Protein AF-A0AAV6ZI68-F1 (afdb_monomer)

pLDDT: mean 94.12, std 7.17, range [60.31, 98.38]

Sequence (70 aa):
MGALLKLTIIGVLLAALGERLVQFSHRINLFREIAPVDLPNCQLLKGIEYGAEDIEILPNGLAFISSVST

Structure (mmCIF, N/CA/C/O backbone):
data_AF-A0AAV6ZI68-F1
#
_entry.id   AF-A0AAV6ZI68-F1
#
loop_
_atom_site.group_PDB
_atom_site.id
_atom_site.type_symbol
_atom_site.label_atom_id
_atom_site.label_alt_id
_atom_site.label_comp_id
_atom_site.label_asym_id
_atom_site.label_entity_id
_atom_site.label_seq_id
_atom_site.pdbx_PDB_ins_code
_atom_site.Cartn_x
_atom_site.Cartn_y
_atom_site.Cartn_z
_atom_site.occupancy
_atom_site.B_iso_or_equiv
_atom_site.auth_seq_id
_atom_site.auth_comp_id
_atom_site.auth_asym_id
_atom_site.auth_atom_id
_atom_site.pdbx_PDB_model_num
ATOM 1 N N . MET A 1 1 ? -26.457 2.125 42.215 1.00 65.38 1 MET A N 1
ATOM 2 C CA . MET A 1 1 ? -26.922 2.418 40.835 1.00 65.38 1 MET A CA 1
ATOM 3 C C . MET A 1 1 ? -25.835 3.042 39.949 1.00 65.38 1 MET A C 1
ATOM 5 O O . MET A 1 1 ? -25.680 2.589 38.827 1.00 65.38 1 MET A O 1
ATOM 9 N N . GLY A 1 2 ? -25.025 4.003 40.423 1.00 81.31 2 GLY A N 1
ATOM 10 C CA . GLY A 1 2 ? -24.005 4.664 39.581 1.00 81.31 2 GLY A CA 1
ATOM 11 C C . GLY A 1 2 ? -22.835 3.793 39.087 1.00 81.31 2 GLY A C 1
ATOM 12 O O . GLY A 1 2 ? -22.282 4.072 38.029 1.00 81.31 2 GLY A O 1
ATOM 13 N N . ALA A 1 3 ? -22.460 2.727 39.803 1.00 88.19 3 ALA A N 1
ATOM 14 C CA . ALA A 1 3 ? -21.376 1.832 39.375 1.00 88.19 3 ALA A CA 1
ATOM 15 C C . ALA A 1 3 ? -21.734 1.029 38.110 1.00 88.19 3 AL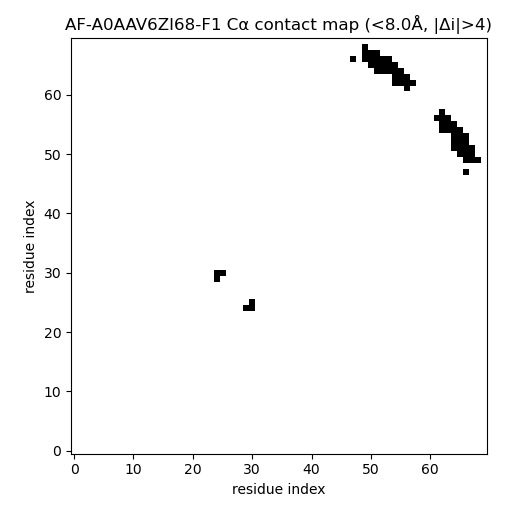A A C 1
ATOM 17 O O . ALA A 1 3 ? -20.926 0.940 37.191 1.00 88.19 3 ALA A O 1
ATOM 18 N N . LEU A 1 4 ? -22.968 0.519 38.031 1.00 92.69 4 LEU A N 1
ATOM 19 C CA . LEU A 1 4 ? -23.468 -0.204 36.857 1.00 92.69 4 LEU A CA 1
ATOM 20 C C . LEU A 1 4 ? -23.501 0.696 35.618 1.00 92.69 4 LEU A C 1
ATOM 22 O O . LEU A 1 4 ? -23.039 0.286 34.561 1.00 92.69 4 LEU A O 1
ATOM 26 N N . LEU A 1 5 ? -23.949 1.947 35.770 1.00 95.19 5 LEU A N 1
ATOM 27 C CA . LEU A 1 5 ? -23.981 2.912 34.670 1.00 95.19 5 LEU A CA 1
ATOM 28 C C . LEU A 1 5 ? -22.576 3.209 34.113 1.00 95.19 5 LEU A C 1
ATOM 30 O O . LEU A 1 5 ? -22.379 3.270 32.900 1.00 95.19 5 LEU A O 1
ATOM 34 N N . LYS A 1 6 ? -21.574 3.354 34.991 1.00 96.06 6 LYS A N 1
ATOM 35 C CA . LYS A 1 6 ? -20.177 3.555 34.571 1.00 96.06 6 LYS A CA 1
ATOM 36 C C . LYS A 1 6 ? -19.659 2.362 33.770 1.00 96.06 6 LYS A C 1
ATOM 38 O O . LYS A 1 6 ? -19.064 2.557 32.715 1.00 96.06 6 LYS A O 1
ATOM 43 N N . LEU A 1 7 ? -19.932 1.142 34.235 1.00 96.38 7 LEU A N 1
ATOM 44 C CA . LEU A 1 7 ? -19.543 -0.079 33.528 1.00 96.38 7 LEU A CA 1
ATOM 45 C C . LEU A 1 7 ? -20.219 -0.184 32.157 1.00 96.38 7 LEU A C 1
ATOM 47 O O . LEU A 1 7 ? -19.547 -0.505 31.180 1.00 96.38 7 LEU A O 1
ATOM 51 N N . THR A 1 8 ? -21.509 0.153 32.053 1.00 96.25 8 THR A N 1
ATOM 52 C CA . THR A 1 8 ? -22.208 0.140 30.759 1.00 96.25 8 THR A CA 1
ATOM 53 C C . THR A 1 8 ? -21.625 1.151 29.779 1.00 96.25 8 THR A C 1
ATOM 55 O O . THR A 1 8 ? -21.428 0.819 28.615 1.00 96.25 8 THR A O 1
ATOM 58 N N . ILE A 1 9 ? -21.283 2.360 30.238 1.00 97.62 9 ILE A N 1
ATOM 59 C CA . ILE A 1 9 ? -20.688 3.390 29.375 1.00 97.62 9 ILE A CA 1
ATOM 60 C C . ILE A 1 9 ? -19.319 2.932 28.863 1.00 97.62 9 ILE A C 1
ATOM 62 O O . ILE A 1 9 ? -19.047 3.039 27.670 1.00 97.62 9 ILE A O 1
ATOM 66 N N . ILE A 1 10 ? -18.481 2.371 29.739 1.00 98.00 10 ILE A N 1
ATOM 67 C CA . ILE A 1 10 ? -17.170 1.835 29.350 1.00 98.00 10 ILE A CA 1
ATOM 68 C C . ILE A 1 10 ? -17.332 0.716 28.315 1.00 98.00 10 ILE A C 1
ATOM 70 O O . ILE A 1 10 ? -16.641 0.724 27.299 1.00 98.00 10 ILE A O 1
ATOM 74 N N . GLY A 1 11 ? -18.271 -0.209 28.530 1.00 98.12 11 GLY A N 1
ATOM 75 C CA . GLY A 1 11 ? -18.549 -1.293 27.586 1.00 98.12 11 GLY A CA 1
ATOM 76 C C . GLY A 1 11 ? -18.968 -0.785 26.205 1.00 98.12 11 GLY A C 1
ATOM 77 O O . GLY A 1 11 ? -18.425 -1.235 25.199 1.00 98.12 11 GLY A O 1
ATOM 78 N N . VAL A 1 12 ? -19.874 0.198 26.151 1.00 98.31 12 VAL A N 1
ATOM 79 C CA . VAL A 1 12 ? -20.318 0.809 24.886 1.00 98.31 12 VAL A CA 1
ATOM 80 C C . VAL A 1 12 ? -19.161 1.504 24.167 1.00 98.31 12 VAL A C 1
ATOM 82 O O . VAL A 1 12 ? -19.008 1.334 22.959 1.00 98.31 12 VAL A O 1
ATOM 85 N N . LEU A 1 13 ? -18.316 2.245 24.890 1.00 98.31 13 LEU A N 1
ATOM 86 C CA . LEU A 1 13 ? -17.158 2.923 24.300 1.00 98.31 13 LEU A CA 1
ATOM 87 C C . LEU A 1 13 ? -16.139 1.932 23.730 1.00 98.31 13 LEU A C 1
ATOM 89 O O . LEU A 1 13 ? -15.655 2.129 22.617 1.00 98.31 13 LEU A O 1
ATOM 93 N N . LEU A 1 14 ? -15.836 0.857 24.461 1.00 98.38 14 LEU A N 1
ATOM 94 C CA . LEU A 1 14 ? -14.917 -0.181 23.993 1.00 98.38 14 LEU A CA 1
ATOM 95 C C . LEU A 1 14 ? -15.470 -0.919 22.771 1.00 98.38 14 LEU A C 1
ATOM 97 O O . LEU A 1 14 ? -14.723 -1.157 21.824 1.00 98.38 14 LEU A O 1
ATOM 101 N N . ALA A 1 15 ? -16.768 -1.233 22.758 1.00 98.12 15 ALA A N 1
ATOM 102 C CA . ALA A 1 15 ? -17.414 -1.861 21.609 1.00 98.12 15 ALA A CA 1
ATOM 103 C C . ALA A 1 15 ? -17.367 -0.952 20.371 1.00 98.12 15 ALA A C 1
ATOM 105 O O . ALA A 1 15 ? -16.968 -1.398 19.296 1.00 98.12 15 ALA A O 1
ATOM 106 N N . ALA A 1 16 ? -17.693 0.334 20.535 1.00 98.12 16 ALA A N 1
ATOM 107 C CA . ALA A 1 16 ? -17.626 1.312 19.454 1.00 98.12 16 ALA A CA 1
ATOM 108 C C . ALA A 1 16 ? -16.194 1.478 18.921 1.00 98.12 16 ALA A C 1
ATOM 110 O O . ALA A 1 16 ? -15.988 1.522 17.710 1.00 98.12 16 ALA A O 1
ATOM 111 N N . LEU A 1 17 ? -15.190 1.532 19.802 1.00 98.38 17 LEU A N 1
ATOM 112 C CA . LEU A 1 17 ? -13.788 1.620 19.393 1.00 98.38 17 LEU A CA 1
ATOM 113 C C . LEU A 1 17 ? -13.338 0.354 18.650 1.00 98.38 17 LEU A C 1
ATOM 115 O O . LEU A 1 17 ? -12.719 0.455 17.593 1.00 98.38 17 LEU A O 1
ATOM 119 N N . GLY A 1 18 ? -13.688 -0.826 19.167 1.00 98.31 18 GLY A N 1
ATOM 120 C CA . GLY A 1 18 ? -13.382 -2.110 18.541 1.00 98.31 18 GLY A CA 1
ATOM 121 C C . GLY A 1 18 ? -13.958 -2.221 17.130 1.00 98.31 18 GLY A C 1
ATOM 122 O O . GLY A 1 18 ? -13.233 -2.573 16.202 1.00 98.31 18 GLY A O 1
ATOM 123 N N . GLU A 1 19 ? -15.223 -1.836 16.937 1.00 98.38 19 GLU A N 1
ATOM 124 C CA . GLU A 1 19 ? -15.860 -1.825 15.615 1.00 98.38 19 GLU A CA 1
ATOM 125 C C . GLU A 1 19 ? -15.094 -0.936 14.623 1.00 98.38 19 GLU A C 1
ATOM 127 O O . GLU A 1 19 ? -14.818 -1.350 13.495 1.00 98.38 19 GLU A O 1
ATOM 132 N N . ARG A 1 20 ? -14.695 0.272 15.044 1.00 97.94 20 ARG A N 1
ATOM 133 C CA . ARG A 1 20 ? -13.952 1.208 14.185 1.00 97.94 20 ARG A CA 1
ATOM 134 C C . ARG A 1 20 ? -12.575 0.683 13.817 1.00 97.94 20 ARG A C 1
ATOM 136 O O . ARG A 1 20 ? -12.175 0.835 12.666 1.00 97.94 20 ARG A O 1
ATOM 143 N N . LEU A 1 21 ? -11.879 0.045 14.756 1.00 98.25 21 LEU A N 1
ATOM 144 C CA . LEU A 1 21 ? -10.587 -0.584 14.492 1.00 98.25 21 LEU A CA 1
ATOM 145 C C . LEU A 1 21 ? -10.725 -1.729 13.486 1.00 98.25 21 LEU A C 1
ATOM 147 O O . LEU A 1 21 ? -9.983 -1.756 12.511 1.00 98.25 21 LEU A O 1
ATOM 151 N N . VAL A 1 22 ? -11.717 -2.610 13.650 1.00 98.00 22 VAL A N 1
ATOM 152 C CA . VAL A 1 22 ? -11.972 -3.708 12.701 1.00 98.00 22 VAL A CA 1
ATOM 153 C C . VAL A 1 22 ? -12.314 -3.168 11.309 1.00 98.00 22 VAL A C 1
ATOM 155 O O . VAL A 1 22 ? -11.741 -3.614 10.314 1.00 98.00 22 VAL A O 1
ATOM 158 N N . GLN A 1 23 ? -13.193 -2.164 11.221 1.00 98.12 23 GLN A N 1
ATOM 159 C CA . GLN A 1 23 ? -13.525 -1.508 9.951 1.00 98.12 23 GLN A CA 1
ATOM 160 C C . GLN A 1 23 ? -12.297 -0.860 9.306 1.00 98.12 23 GLN A C 1
ATOM 162 O O . GLN A 1 23 ? -12.120 -0.948 8.091 1.00 98.12 23 GLN A O 1
ATOM 167 N N . PHE A 1 24 ? -11.447 -0.212 10.102 1.00 98.31 24 PHE A N 1
AT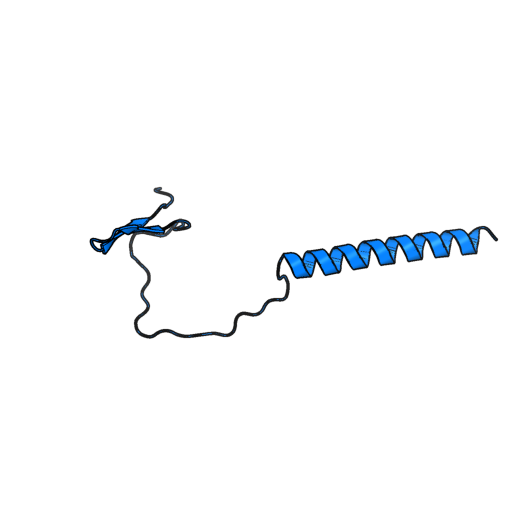OM 168 C CA . PHE A 1 24 ? -10.221 0.403 9.616 1.00 98.31 24 PHE A CA 1
ATOM 169 C C . PHE A 1 24 ? -9.243 -0.646 9.081 1.00 98.31 24 PHE A C 1
ATOM 171 O O . PHE A 1 24 ? -8.816 -0.525 7.936 1.00 98.31 24 PHE A O 1
ATOM 178 N N . SER A 1 25 ? -8.968 -1.709 9.845 1.00 98.12 25 SER A N 1
ATOM 179 C CA . SER A 1 25 ? -8.103 -2.820 9.428 1.00 98.12 25 SER A CA 1
ATOM 180 C C . SER A 1 25 ? -8.571 -3.460 8.122 1.00 98.12 25 SER A C 1
ATOM 182 O O . SER A 1 25 ? -7.744 -3.771 7.266 1.00 98.12 25 SER A O 1
ATOM 184 N N . HIS A 1 26 ? -9.886 -3.610 7.942 1.00 97.31 26 HIS A N 1
ATOM 185 C CA . HIS A 1 26 ? -10.456 -4.112 6.695 1.00 97.31 26 HIS A CA 1
ATOM 186 C C . HIS A 1 26 ? -10.244 -3.135 5.528 1.00 97.31 26 HIS A C 1
ATOM 188 O O . HIS A 1 26 ? -9.844 -3.550 4.447 1.00 97.31 26 HIS A O 1
ATOM 194 N N . ARG A 1 27 ? -10.467 -1.827 5.724 1.00 97.50 27 ARG A N 1
ATOM 195 C CA . ARG A 1 27 ? -10.282 -0.814 4.664 1.00 97.50 27 ARG A CA 1
ATOM 196 C C . ARG A 1 27 ? -8.849 -0.747 4.146 1.00 97.50 27 ARG A C 1
ATOM 198 O O . ARG A 1 27 ? -8.656 -0.550 2.952 1.00 97.50 27 ARG A O 1
ATOM 205 N N . ILE A 1 28 ? -7.868 -0.907 5.030 1.00 97.88 28 ILE A N 1
ATOM 206 C CA . ILE A 1 28 ? -6.447 -0.878 4.656 1.00 97.88 28 ILE A CA 1
ATOM 207 C C . ILE A 1 28 ? -5.899 -2.257 4.268 1.00 97.88 28 ILE A C 1
ATOM 209 O O . ILE A 1 28 ? -4.709 -2.370 4.001 1.00 97.88 28 ILE A O 1
ATOM 213 N N . ASN A 1 29 ? -6.740 -3.302 4.238 1.00 97.12 29 ASN A N 1
ATOM 214 C CA . ASN A 1 29 ? -6.332 -4.680 3.951 1.00 97.12 29 ASN A CA 1
ATOM 215 C C . ASN A 1 29 ? -5.160 -5.164 4.829 1.00 97.12 29 ASN A C 1
ATOM 217 O O . ASN A 1 29 ? -4.250 -5.829 4.339 1.00 97.12 29 ASN A O 1
ATOM 221 N N . LEU A 1 30 ? -5.183 -4.845 6.130 1.00 96.88 30 LEU A N 1
ATOM 222 C CA . LEU A 1 30 ? -4.037 -5.045 7.032 1.00 96.88 30 LEU A CA 1
ATOM 223 C C . LEU A 1 30 ? -3.546 -6.501 7.085 1.00 96.88 30 LEU A C 1
ATOM 225 O O . LEU A 1 30 ? -2.351 -6.743 7.193 1.00 96.88 30 LEU A O 1
ATOM 229 N N . PHE A 1 31 ? -4.467 -7.462 7.001 1.00 96.25 31 PHE A N 1
ATOM 230 C CA . PHE A 1 31 ? -4.174 -8.896 7.097 1.00 96.25 31 PHE A CA 1
ATOM 231 C C . PHE A 1 31 ? -4.123 -9.600 5.732 1.00 96.25 31 PHE A C 1
ATOM 233 O O . PHE A 1 31 ? -4.239 -10.821 5.667 1.00 96.25 31 PHE A O 1
ATOM 240 N N . ARG A 1 32 ? -4.022 -8.856 4.621 1.00 96.50 32 ARG A N 1
ATOM 241 C CA . ARG A 1 32 ? -3.989 -9.461 3.285 1.00 96.50 32 ARG A CA 1
ATOM 242 C C . ARG A 1 32 ? -2.630 -10.106 3.023 1.00 96.50 32 ARG A C 1
ATOM 244 O O . ARG A 1 32 ? -1.632 -9.408 2.872 1.00 96.50 32 ARG A O 1
ATOM 251 N N . GLU A 1 33 ? -2.624 -11.424 2.873 1.00 96.44 33 GLU A N 1
ATOM 252 C CA . GLU A 1 33 ? -1.474 -12.179 2.372 1.00 96.44 33 GLU A CA 1
ATOM 253 C C . GLU A 1 33 ? -1.478 -12.223 0.836 1.00 96.44 33 GLU A C 1
ATOM 255 O O . GLU A 1 33 ? -2.535 -12.193 0.199 1.00 96.44 33 GLU A O 1
ATOM 260 N N . ILE A 1 34 ? -0.291 -12.270 0.227 1.00 96.12 34 ILE A N 1
ATOM 261 C CA . ILE A 1 34 ? -0.124 -12.351 -1.229 1.00 96.12 34 ILE A CA 1
ATOM 262 C C . ILE A 1 34 ? 0.389 -13.750 -1.560 1.00 96.12 34 ILE A C 1
ATOM 264 O O . ILE A 1 34 ? 1.522 -14.092 -1.230 1.00 96.12 34 ILE A O 1
ATOM 268 N N . ALA A 1 35 ? -0.445 -14.551 -2.224 1.00 96.88 35 ALA A N 1
ATOM 269 C CA . ALA A 1 35 ? 0.003 -15.813 -2.795 1.00 96.88 35 ALA A CA 1
ATOM 270 C C . ALA A 1 35 ? 0.920 -15.532 -4.001 1.00 96.88 35 ALA A C 1
ATOM 272 O O . ALA A 1 35 ? 0.572 -14.685 -4.831 1.00 96.88 35 ALA A O 1
ATOM 273 N N . PRO A 1 36 ? 2.074 -16.210 -4.115 1.00 95.62 36 PRO A N 1
ATOM 274 C CA . PRO A 1 36 ? 2.976 -16.009 -5.239 1.00 95.62 36 PRO A CA 1
ATOM 275 C C . PRO A 1 36 ? 2.315 -16.469 -6.543 1.00 95.62 36 PRO A C 1
ATOM 277 O O . PRO A 1 36 ? 1.758 -17.565 -6.624 1.00 95.62 36 PRO A O 1
ATOM 280 N N . VAL A 1 37 ? 2.386 -15.616 -7.563 1.00 96.56 37 VAL A N 1
ATOM 281 C CA . VAL A 1 37 ? 1.996 -15.923 -8.942 1.00 96.56 37 VAL A CA 1
ATOM 282 C C . VAL A 1 37 ? 3.182 -15.554 -9.817 1.00 96.56 37 VAL A C 1
ATOM 284 O O . VAL A 1 37 ? 3.397 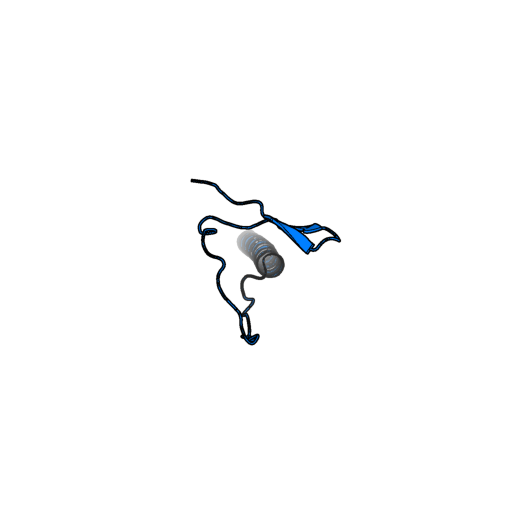-14.382 -10.120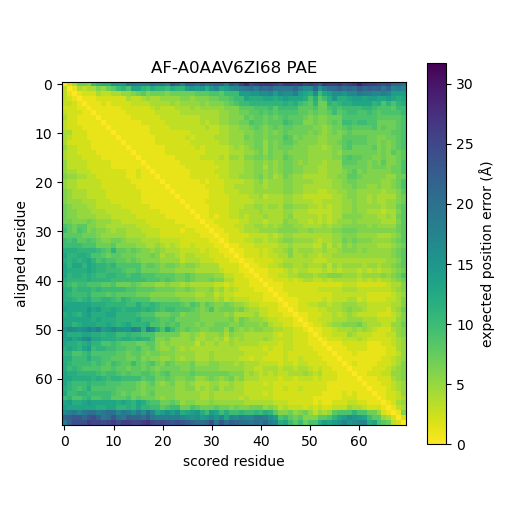 1.00 96.56 37 VAL A O 1
ATOM 287 N N . ASP A 1 38 ? 3.976 -16.557 -10.179 1.00 95.44 38 ASP A N 1
ATOM 288 C CA . ASP A 1 38 ? 5.193 -16.345 -10.954 1.00 95.44 38 ASP A CA 1
ATOM 289 C C . ASP A 1 38 ? 4.876 -16.210 -12.446 1.00 95.44 38 ASP A C 1
ATOM 291 O O . ASP A 1 38 ? 4.113 -16.994 -13.019 1.00 95.44 38 ASP A O 1
ATOM 295 N N . LEU A 1 39 ? 5.500 -15.223 -13.089 1.00 96.50 39 LEU A N 1
ATOM 296 C CA . LEU A 1 39 ? 5.495 -15.071 -14.540 1.00 96.50 39 LEU A CA 1
ATOM 297 C C . LEU A 1 39 ? 6.874 -15.449 -15.100 1.00 96.50 39 LEU A C 1
ATOM 299 O O . LEU A 1 39 ? 7.902 -15.130 -14.494 1.00 96.50 39 LEU A O 1
ATOM 303 N N . PRO A 1 40 ? 6.936 -16.110 -16.267 1.00 96.31 40 PRO A N 1
ATOM 304 C CA . PRO A 1 40 ? 8.210 -16.400 -16.905 1.00 96.31 40 PRO A CA 1
ATOM 305 C C . PRO A 1 40 ? 8.868 -15.109 -17.420 1.00 96.31 40 PRO A C 1
ATOM 307 O O . PRO A 1 40 ? 8.193 -14.201 -17.899 1.00 96.31 40 PRO A O 1
ATOM 310 N N . ASN A 1 41 ? 10.203 -15.069 -17.406 1.00 96.00 41 ASN A N 1
ATOM 311 C CA . ASN A 1 41 ? 11.028 -14.021 -18.030 1.00 96.00 41 ASN A CA 1
ATOM 312 C C . ASN A 1 41 ? 10.871 -12.587 -17.471 1.00 96.00 41 ASN A C 1
ATOM 314 O O . ASN A 1 41 ? 11.136 -11.624 -18.190 1.00 96.00 41 ASN A O 1
ATOM 318 N N . CYS A 1 42 ? 10.501 -12.411 -16.199 1.00 96.31 42 CYS A N 1
ATOM 319 C CA . CYS A 1 42 ? 10.528 -11.092 -15.554 1.00 96.31 42 CYS A CA 1
ATOM 320 C C . CYS A 1 42 ? 11.964 -10.615 -15.270 1.00 96.31 42 CYS A C 1
ATOM 322 O O . CYS A 1 42 ? 12.797 -11.379 -14.782 1.00 96.31 42 CYS A O 1
ATOM 324 N N . GLN A 1 43 ? 12.250 -9.339 -15.550 1.00 95.44 43 GLN A N 1
ATOM 325 C CA . GLN A 1 43 ? 13.550 -8.701 -15.304 1.00 95.44 43 GLN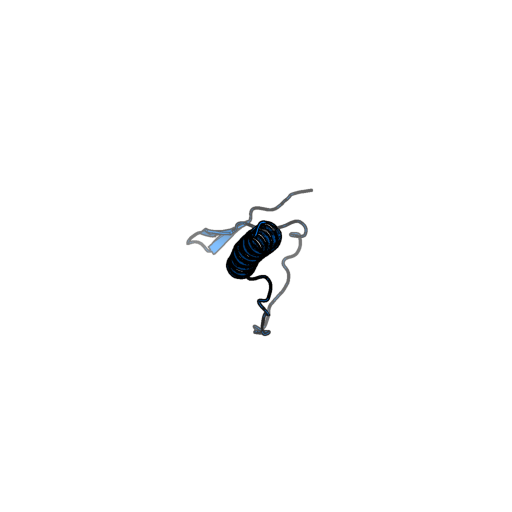 A CA 1
ATOM 326 C C . GLN A 1 43 ? 13.350 -7.286 -14.749 1.00 95.44 43 GLN A C 1
ATOM 328 O O . GLN A 1 43 ? 12.431 -6.582 -15.163 1.00 95.44 43 GLN A O 1
ATOM 333 N N . LEU A 1 44 ? 14.224 -6.861 -13.832 1.00 94.44 44 LEU A N 1
ATOM 334 C CA . LEU A 1 44 ? 14.256 -5.480 -13.341 1.00 94.44 44 LEU A CA 1
ATOM 335 C C . LEU A 1 44 ? 14.860 -4.554 -14.405 1.00 94.44 44 LEU A C 1
ATOM 337 O O . LEU A 1 44 ? 15.906 -4.859 -14.985 1.00 94.44 44 LEU A O 1
ATOM 341 N N . LEU A 1 45 ? 14.213 -3.412 -14.639 1.00 91.62 45 LEU A N 1
ATOM 342 C CA . LEU A 1 45 ? 14.720 -2.383 -15.544 1.00 91.62 45 LEU A CA 1
ATOM 343 C C . LEU A 1 45 ? 15.914 -1.666 -14.906 1.00 91.62 45 LEU A C 1
ATOM 345 O O . LEU A 1 45 ? 15.852 -1.214 -13.765 1.00 91.62 45 LEU A O 1
ATOM 349 N N . LYS A 1 46 ? 17.013 -1.552 -15.653 1.00 90.50 46 LYS A N 1
ATOM 350 C CA . LYS A 1 46 ? 18.208 -0.829 -15.201 1.00 90.50 46 LYS A CA 1
ATOM 351 C C . LYS A 1 46 ? 17.961 0.679 -15.253 1.00 90.50 46 LYS A C 1
ATOM 353 O O . LYS A 1 46 ? 17.379 1.162 -16.219 1.00 90.50 46 LYS A O 1
ATOM 358 N N . GLY A 1 47 ? 18.464 1.409 -14.258 1.00 88.06 47 GLY A N 1
ATOM 359 C CA . GLY A 1 47 ? 18.364 2.872 -14.194 1.00 88.06 47 GLY A CA 1
ATOM 360 C C . GLY A 1 47 ? 17.094 3.412 -13.528 1.00 88.06 47 GLY A C 1
ATOM 361 O O . GLY A 1 47 ? 16.928 4.623 -13.478 1.00 88.06 47 GLY A O 1
ATOM 362 N N . ILE A 1 48 ? 16.224 2.543 -12.997 1.00 90.19 48 ILE A N 1
ATOM 363 C CA . ILE A 1 48 ? 15.020 2.921 -12.242 1.00 90.19 48 ILE A CA 1
ATOM 364 C C . ILE A 1 48 ? 15.131 2.317 -10.839 1.00 90.19 48 ILE A C 1
ATOM 366 O O . ILE A 1 48 ? 14.702 1.190 -10.599 1.00 90.19 48 ILE A O 1
ATOM 370 N N . GLU A 1 49 ? 15.759 3.052 -9.921 1.00 90.19 49 GLU A N 1
ATOM 371 C CA . GLU A 1 49 ? 16.013 2.577 -8.548 1.00 90.19 49 GLU A CA 1
ATOM 372 C C . GLU A 1 49 ? 15.140 3.281 -7.499 1.00 90.19 49 GLU A C 1
ATOM 374 O O . GLU A 1 49 ? 14.849 2.711 -6.448 1.00 90.19 49 GLU A O 1
ATOM 379 N N . TYR A 1 50 ? 14.663 4.493 -7.800 1.00 90.25 50 TYR A N 1
ATOM 380 C CA . TYR A 1 50 ? 13.970 5.370 -6.853 1.00 90.25 50 TYR A CA 1
ATOM 381 C C . TYR A 1 50 ? 12.524 5.668 -7.277 1.00 90.25 50 TYR A C 1
ATOM 383 O O . TYR A 1 50 ? 12.108 6.817 -7.376 1.00 90.25 50 TYR A O 1
ATOM 391 N N . GLY A 1 51 ? 11.737 4.615 -7.501 1.00 89.44 51 GLY A N 1
ATOM 392 C CA . GLY A 1 51 ? 10.301 4.729 -7.781 1.00 89.44 51 GLY A CA 1
ATOM 393 C C . GLY A 1 51 ? 9.950 4.819 -9.269 1.00 89.44 51 GLY A C 1
ATOM 394 O O . GLY A 1 51 ? 10.713 5.337 -10.083 1.00 89.44 51 GLY A O 1
ATOM 395 N N . ALA A 1 52 ? 8.793 4.241 -9.592 1.00 93.50 52 ALA A N 1
ATOM 396 C CA . ALA A 1 52 ? 8.156 4.229 -10.908 1.00 93.50 52 ALA A CA 1
ATOM 397 C C . A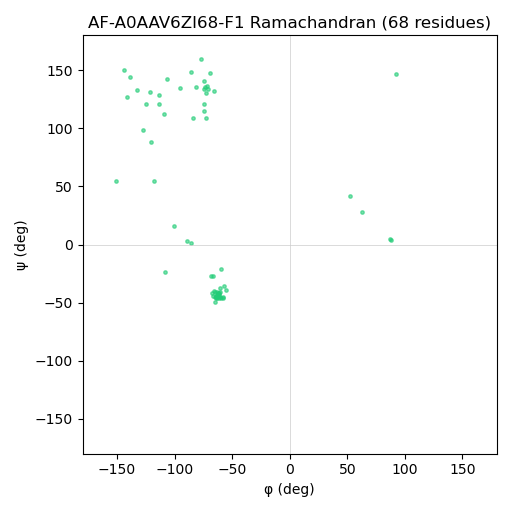LA A 1 52 ? 6.634 4.144 -10.720 1.00 93.50 52 ALA A C 1
ATOM 399 O O . ALA A 1 52 ? 5.990 3.181 -11.135 1.00 93.50 52 ALA A O 1
ATOM 400 N N . GLU A 1 53 ? 6.084 5.078 -9.946 1.00 94.00 53 GLU A N 1
ATOM 401 C CA . GLU A 1 53 ? 4.698 5.040 -9.476 1.00 94.00 53 GLU A CA 1
ATOM 402 C C . GLU A 1 53 ? 3.661 5.232 -10.585 1.00 94.00 53 GLU A C 1
ATOM 404 O O . GLU A 1 53 ? 2.546 4.727 -10.452 1.00 94.00 53 GLU A O 1
ATOM 409 N N . ASP A 1 54 ? 4.027 5.935 -11.659 1.00 95.12 54 ASP A N 1
ATOM 410 C CA . ASP A 1 54 ? 3.142 6.233 -12.781 1.00 95.12 54 ASP A CA 1
ATOM 411 C C . ASP A 1 54 ? 3.826 5.936 -14.120 1.00 95.12 54 ASP A C 1
ATOM 413 O O . ASP A 1 54 ? 4.991 6.286 -14.339 1.00 95.12 54 ASP A O 1
ATOM 417 N N . ILE A 1 55 ? 3.105 5.238 -15.001 1.00 95.56 55 ILE A N 1
ATOM 418 C CA . ILE A 1 55 ? 3.606 4.742 -16.286 1.00 95.56 55 ILE A CA 1
ATOM 419 C C . ILE A 1 55 ? 2.507 4.891 -17.341 1.00 95.56 55 ILE A C 1
ATOM 421 O O . ILE A 1 55 ? 1.412 4.351 -17.185 1.00 95.56 55 ILE A O 1
ATOM 425 N N . GLU A 1 56 ? 2.828 5.533 -18.464 1.00 97.38 56 GLU A N 1
ATOM 426 C CA . GLU A 1 56 ? 1.929 5.685 -19.613 1.00 97.38 56 GLU A CA 1
ATOM 427 C C . GLU A 1 56 ? 2.557 5.082 -20.873 1.00 97.38 56 GLU A C 1
ATOM 429 O O . GLU A 1 56 ? 3.705 5.375 -21.201 1.00 97.38 56 GLU A O 1
ATOM 434 N N . ILE A 1 57 ? 1.809 4.250 -21.607 1.00 97.81 57 ILE A N 1
ATOM 435 C CA . ILE A 1 57 ? 2.272 3.609 -22.847 1.00 97.81 57 ILE A CA 1
ATOM 436 C C . ILE A 1 57 ? 1.470 4.154 -24.031 1.00 97.81 57 ILE A C 1
ATOM 438 O O . ILE A 1 57 ? 0.252 3.999 -24.098 1.00 97.81 57 ILE A O 1
ATOM 442 N N . LEU A 1 58 ? 2.163 4.756 -24.995 1.00 97.75 58 LEU A N 1
ATOM 443 C CA . LEU A 1 58 ? 1.580 5.286 -26.222 1.00 97.75 58 LEU A CA 1
ATOM 444 C C . LEU A 1 58 ? 1.254 4.176 -27.243 1.00 97.75 58 LEU A C 1
ATOM 446 O O . LEU A 1 58 ? 1.887 3.117 -27.238 1.00 97.75 58 LEU A O 1
ATOM 450 N N . PRO A 1 59 ? 0.354 4.429 -28.218 1.00 98.12 59 PRO A N 1
ATOM 451 C CA . PRO A 1 59 ? -0.003 3.450 -29.255 1.00 98.12 59 PRO A CA 1
ATOM 452 C C . PRO A 1 59 ? 1.163 2.971 -30.132 1.00 98.12 59 PRO A C 1
ATOM 454 O O . PRO A 1 59 ? 1.075 1.918 -30.756 1.00 98.12 59 PRO A O 1
ATOM 457 N N . ASN A 1 60 ? 2.254 3.736 -30.200 1.00 97.75 60 ASN A N 1
ATOM 458 C CA . ASN A 1 60 ? 3.472 3.359 -30.918 1.00 97.75 60 ASN A CA 1
ATOM 459 C C . ASN A 1 60 ? 4.441 2.502 -30.076 1.00 97.75 60 ASN A C 1
ATOM 461 O O . ASN A 1 60 ? 5.513 2.156 -30.566 1.00 97.75 60 ASN A O 1
ATOM 465 N N . GLY A 1 61 ? 4.084 2.175 -28.829 1.00 97.19 61 GLY A N 1
ATOM 466 C CA . GLY A 1 61 ? 4.883 1.357 -27.917 1.00 97.19 61 GLY A CA 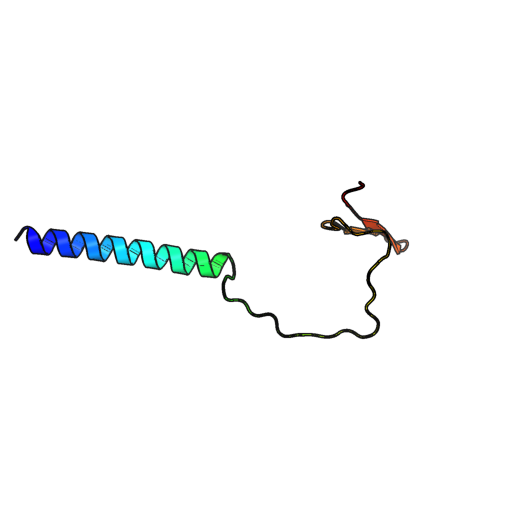1
ATOM 467 C C . GLY A 1 61 ? 5.915 2.124 -27.087 1.00 97.19 61 GLY A C 1
ATOM 468 O O . GLY A 1 61 ? 6.676 1.494 -26.357 1.00 97.19 61 GLY A O 1
ATOM 469 N N . LEU A 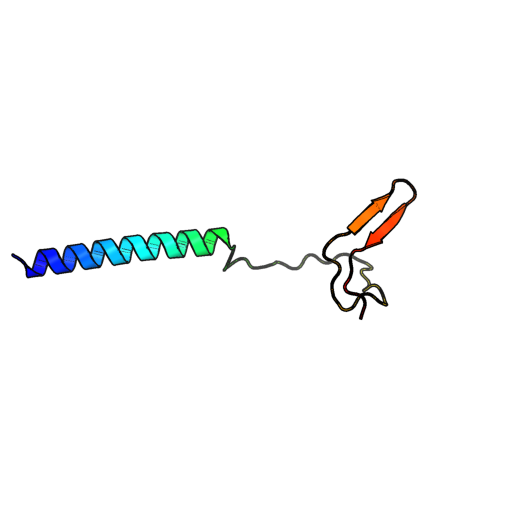1 62 ? 5.962 3.459 -27.170 1.00 97.88 62 LEU A N 1
ATOM 470 C CA . LEU A 1 62 ? 6.785 4.264 -26.262 1.00 97.88 62 LEU A CA 1
ATOM 471 C C . LEU A 1 62 ? 6.145 4.309 -24.874 1.00 97.88 62 LEU A C 1
ATOM 473 O O . LEU A 1 62 ? 4.944 4.538 -24.768 1.00 97.88 62 LEU A O 1
ATOM 477 N N . ALA A 1 63 ? 6.951 4.136 -23.829 1.00 96.56 63 ALA A N 1
ATOM 478 C CA . ALA A 1 63 ? 6.509 4.240 -22.444 1.00 96.56 63 ALA A CA 1
ATOM 479 C C . ALA A 1 63 ? 7.157 5.453 -21.764 1.00 96.56 63 ALA A C 1
ATOM 481 O O . ALA A 1 63 ? 8.379 5.609 -21.808 1.00 96.56 63 ALA A O 1
ATOM 482 N N . PHE A 1 64 ? 6.344 6.292 -21.129 1.00 95.31 64 PHE A N 1
ATOM 483 C CA . PHE A 1 64 ? 6.788 7.314 -20.191 1.00 95.31 64 PHE A CA 1
ATOM 484 C C . PHE A 1 64 ? 6.695 6.756 -18.779 1.00 95.31 64 PHE A C 1
ATOM 486 O O . PHE A 1 64 ? 5.696 6.137 -18.425 1.00 95.31 64 PHE A O 1
ATOM 493 N N . ILE A 1 65 ? 7.741 6.969 -17.987 1.00 94.94 65 ILE A N 1
ATOM 494 C CA . ILE A 1 65 ? 7.815 6.523 -16.598 1.00 94.94 65 ILE A CA 1
ATOM 495 C C . ILE A 1 65 ? 8.118 7.756 -15.749 1.00 94.94 65 ILE A C 1
ATOM 497 O O . ILE A 1 65 ? 9.139 8.412 -15.968 1.00 94.94 65 ILE A O 1
ATOM 501 N N . SER A 1 66 ? 7.235 8.077 -14.802 1.00 93.06 66 SER A N 1
ATOM 502 C CA . SER A 1 66 ? 7.529 9.047 -13.745 1.00 93.06 66 SER A CA 1
ATOM 503 C C . SER A 1 66 ? 8.463 8.382 -12.744 1.00 93.06 66 SER A C 1
ATOM 505 O O . SER A 1 66 ? 8.132 7.330 -12.203 1.00 93.06 66 SER A O 1
ATOM 507 N N . SER A 1 67 ? 9.644 8.956 -12.528 1.00 91.81 67 SER A N 1
ATOM 508 C CA . SER A 1 67 ? 10.627 8.420 -11.584 1.00 91.81 67 SER A CA 1
ATOM 509 C C . SER A 1 67 ? 11.376 9.539 -10.883 1.00 91.81 67 SER A C 1
ATOM 511 O O . SER A 1 67 ? 11.635 10.589 -11.483 1.00 91.81 67 SER A O 1
ATOM 513 N N . VAL A 1 68 ? 11.810 9.298 -9.646 1.00 85.31 68 VAL A N 1
ATOM 514 C CA . VAL A 1 68 ? 12.689 10.234 -8.943 1.00 85.31 68 VAL A CA 1
ATOM 515 C C . VAL A 1 68 ? 14.081 10.160 -9.569 1.00 85.31 68 VAL A C 1
ATOM 517 O O . VAL A 1 68 ? 14.800 9.176 -9.413 1.00 85.31 68 VAL A O 1
ATOM 520 N N . SER A 1 69 ? 14.458 11.211 -10.294 1.00 67.38 69 SER A N 1
ATOM 521 C CA . SER A 1 69 ? 15.813 11.376 -10.817 1.00 67.38 6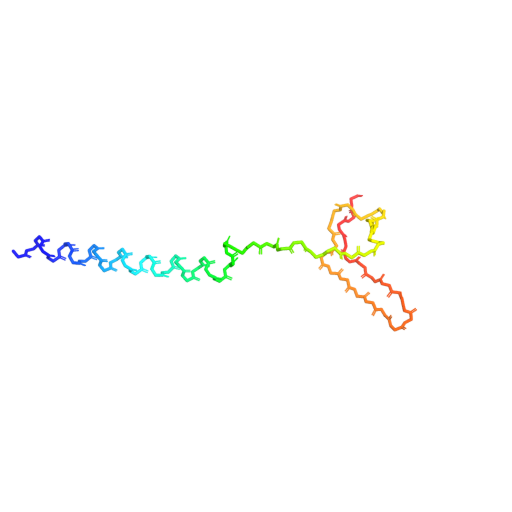9 SER A CA 1
ATOM 522 C C . SER A 1 69 ? 16.691 11.992 -9.727 1.00 67.38 69 SER A C 1
ATOM 524 O O . SER A 1 69 ? 16.525 13.168 -9.402 1.00 67.38 69 SER A O 1
ATOM 526 N N . THR A 1 70 ? 17.606 11.210 -9.160 1.00 60.31 70 THR A N 1
ATOM 527 C CA . THR A 1 70 ? 18.708 11.703 -8.313 1.00 60.31 70 THR A CA 1
ATOM 528 C C . THR A 1 70 ? 19.979 11.865 -9.121 1.00 60.31 70 THR A C 1
ATOM 530 O O . THR A 1 70 ? 20.273 10.926 -9.895 1.00 60.31 70 THR A O 1
#

Organism: Engystomops pustulosus (NCBI:txid76066)

Secondary structure (DSSP, 8-state):
-HHHHHHHHHHHHHHHHHHHHHHHHHHTTTT--------TT--PPTT--S---EEEE-TTS-EEEE----

Solvent-accessible surface area (backbone atoms only — not comparable to full-atom values): 4690 Å² total; per-residue (Å²): 115,71,68,62,54,53,52,51,52,52,50,52,52,50,51,55,50,51,51,53,51,53,55,48,40,57,76,68,48,70,85,68,79,82,80,90,79,89,70,87,91,79,76,87,68,86,95,65,85,55,59,67,89,44,75,47,74,46,99,88,72,52,70,52,69,49,56,63,84,129

Radius of gyration: 24.76 Å; Cα contacts (8 Å, |Δi|>4): 31; chains: 1; bounding box: 46×28×72 Å

Foldseek 3Di:
DVVVVVVVVVVVVVVVVVVVVVVVCVVVVVVDDDDDDDDPPDDDDPPADADFPDWDADPVGDIDTDGDDD

InterPro domains:
  IPR011042 Six-bladed beta-propeller, TolB-like [G3DSA:2.120.10.30] (18-70)
  IPR051288 Serum paraoxonase/arylesterase [PTHR11799] (1-67)

Mean predicted aligned error: 5.86 Å